Protein AF-A0A969GDW2-F1 (afdb_monomer_lite)

Foldseek 3Di:
DLVVQVVPVQAEDADAPCLQPPNLALVSLLVVVVVQVCCVVPVVCPVVVVQQVVQCVPQCPDPVDRHGRPDGDALQSNCVVVCAGDCVCVVDVCVVPHFPLVQVVNGDDPVSLVVSLVSSVVSVVRVCVNSVHFKYKHKHQSCPNVVVVCCVSQVPKDWDFDDDPRGMIIIIGGPDD

Radius of gyration: 17.13 Å; chains: 1; bounding box: 44×40×42 Å

Secondary structure (DSSP, 8-state):
-HHHHTT-TTTEE--BHHHHHT--SHHHHHHHHHHHHHHHHHSTTHHHHHHHHHHHHTGGG-SSS---TTSB--GGGGGGGGT-SGGGGGT-S-GGGS--GGGHHHHS-HHHHHHHHHHHHHHHHHHHHHHT-SEEEEEEGGGGGGHHHHHHH-TT-EEEEE-SSS-EEEEEEE---

Sequence (177 aa):
MHRLLSRDSETFTSLTTWDIYLTPSVTQKKITQLVSRLDKKYLNNTLHRWLYAFDRATLGKIKIHPISFFQPEEDENIHLHIWDGYFVMFLFPFMDEFANYQHFDEALAPEHKKRIMTFYKSMLQRHMYANGKKYFVAKNPAFSPKIETLAEFFPDAKNYLFGSQSAGYVALYDFMD

Structure (mmCIF, N/CA/C/O backbone):
data_AF-A0A969GDW2-F1
#
_entry.id   AF-A0A969GDW2-F1
#
loop_
_atom_site.group_PDB
_atom_site.id
_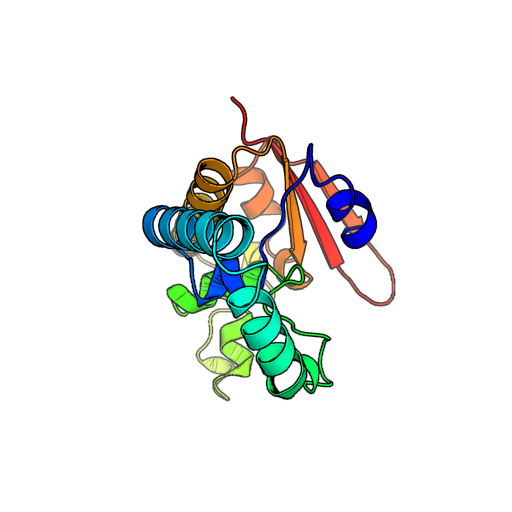atom_site.type_symbol
_atom_site.label_atom_id
_atom_site.label_alt_id
_atom_site.label_comp_id
_atom_site.label_asym_id
_atom_site.label_entity_id
_atom_site.label_seq_id
_atom_site.pdbx_PDB_ins_code
_atom_site.Cartn_x
_atom_site.Cartn_y
_atom_site.Cartn_z
_atom_site.occupancy
_atom_site.B_iso_or_equiv
_atom_site.auth_seq_id
_atom_site.auth_comp_id
_atom_site.auth_asym_id
_atom_site.auth_atom_id
_atom_site.pdbx_PDB_model_num
ATOM 1 N N . MET A 1 1 ? 11.452 -4.524 11.891 1.00 51.25 1 MET A N 1
ATOM 2 C CA . MET A 1 1 ? 11.347 -3.052 11.795 1.00 51.25 1 MET A CA 1
ATOM 3 C C . MET A 1 1 ? 9.951 -2.585 11.392 1.00 51.25 1 MET A C 1
ATOM 5 O O . MET A 1 1 ? 9.387 -1.814 12.148 1.00 51.25 1 MET A O 1
ATOM 9 N N . HIS A 1 2 ? 9.347 -3.100 10.309 1.00 50.47 2 HIS A N 1
ATOM 10 C CA . HIS A 1 2 ? 7.980 -2.734 9.887 1.00 50.47 2 HIS A CA 1
ATOM 11 C C . HIS A 1 2 ? 6.955 -2.745 11.040 1.00 50.47 2 HIS A C 1
ATOM 13 O O . HIS A 1 2 ? 6.402 -1.715 11.387 1.00 50.47 2 HIS A O 1
ATOM 19 N N . ARG A 1 3 ? 6.815 -3.867 11.764 1.00 54.53 3 ARG A N 1
ATOM 20 C CA . ARG A 1 3 ? 5.925 -3.959 12.943 1.00 54.53 3 ARG A CA 1
ATOM 21 C C . ARG A 1 3 ? 6.288 -3.028 14.116 1.00 54.53 3 ARG A C 1
ATOM 23 O O . ARG A 1 3 ? 5.446 -2.831 14.979 1.00 54.53 3 ARG A O 1
ATOM 30 N N . LEU A 1 4 ? 7.520 -2.514 14.196 1.00 57.66 4 LEU A N 1
ATOM 31 C CA . LEU A 1 4 ? 7.948 -1.566 15.238 1.00 57.66 4 LEU A CA 1
ATOM 32 C C . LEU A 1 4 ? 7.635 -0.120 14.838 1.00 57.66 4 LEU A C 1
ATOM 34 O O . LEU A 1 4 ? 7.147 0.624 15.675 1.00 57.66 4 LEU A O 1
ATOM 38 N N . LEU A 1 5 ? 7.844 0.251 13.570 1.00 59.69 5 LEU A N 1
ATOM 39 C CA . LEU A 1 5 ? 7.459 1.570 13.054 1.00 59.69 5 LEU A CA 1
ATOM 40 C C . LEU A 1 5 ? 5.936 1.711 12.963 1.00 59.69 5 LEU A C 1
ATOM 42 O O . LEU A 1 5 ? 5.392 2.719 13.392 1.00 59.69 5 LEU A O 1
ATOM 46 N N . SER A 1 6 ? 5.227 0.661 12.532 1.00 57.66 6 SER A N 1
ATOM 47 C CA . SER A 1 6 ? 3.757 0.646 12.510 1.00 57.66 6 SER A CA 1
ATOM 48 C C . SER A 1 6 ? 3.111 0.703 13.906 1.00 57.66 6 SER A C 1
ATOM 50 O O . SER A 1 6 ? 1.897 0.862 13.991 1.00 57.66 6 SER A O 1
ATOM 52 N N . ARG A 1 7 ? 3.873 0.540 15.004 1.00 62.88 7 ARG A N 1
ATOM 53 C CA . ARG A 1 7 ? 3.344 0.706 16.373 1.00 62.88 7 ARG A CA 1
ATOM 54 C C . ARG A 1 7 ? 3.165 2.170 16.752 1.00 62.88 7 ARG A C 1
ATOM 56 O O . ARG A 1 7 ? 2.268 2.463 17.537 1.00 62.88 7 ARG A O 1
ATOM 63 N N . ASP A 1 8 ? 3.962 3.070 16.184 1.00 74.12 8 ASP A N 1
ATOM 64 C CA . ASP A 1 8 ? 3.701 4.502 16.281 1.00 74.12 8 ASP A CA 1
ATOM 65 C C . ASP A 1 8 ? 2.645 4.887 15.237 1.00 74.12 8 ASP A C 1
ATOM 67 O O . ASP A 1 8 ? 2.913 5.420 14.160 1.00 74.12 8 ASP A O 1
ATOM 71 N N . SER A 1 9 ? 1.402 4.550 15.580 1.00 69.44 9 SER A N 1
ATOM 72 C CA . SER A 1 9 ? 0.226 4.826 14.758 1.00 69.44 9 SER A CA 1
ATOM 73 C C . SER A 1 9 ? -0.137 6.311 14.691 1.00 69.44 9 SER A C 1
ATOM 75 O O . SER A 1 9 ? -1.032 6.683 13.929 1.00 69.44 9 SER A O 1
ATOM 77 N N . GLU A 1 10 ? 0.501 7.169 15.494 1.00 76.38 10 GLU A N 1
ATOM 78 C CA . GLU A 1 10 ? 0.287 8.614 15.441 1.00 76.38 10 GLU A CA 1
ATOM 79 C C . GLU A 1 10 ? 1.067 9.219 14.276 1.00 76.38 10 GLU A C 1
ATOM 81 O O . GLU A 1 10 ? 0.482 9.973 13.493 1.00 76.38 10 GLU A O 1
ATOM 86 N N . THR A 1 11 ? 2.319 8.791 14.096 1.00 82.31 11 THR A N 1
ATOM 87 C CA . THR A 1 11 ? 3.224 9.325 13.072 1.00 82.31 11 THR A CA 1
ATOM 88 C C . THR A 1 11 ? 3.177 8.542 11.753 1.00 82.31 11 THR A C 1
ATOM 90 O O . THR A 1 11 ? 3.208 9.148 10.675 1.00 82.31 11 THR A O 1
ATOM 93 N N . PHE A 1 12 ? 3.075 7.210 11.816 1.00 86.25 12 PHE A N 1
ATOM 94 C CA . PHE A 1 12 ? 3.230 6.324 10.658 1.00 86.25 12 PHE A CA 1
ATOM 95 C C . PHE A 1 12 ? 1.924 5.662 10.222 1.00 86.25 12 PHE A C 1
ATOM 97 O O . PHE A 1 12 ? 1.011 5.410 11.013 1.00 86.25 12 PHE A O 1
ATOM 104 N N . THR A 1 13 ? 1.860 5.313 8.940 1.00 90.69 13 THR A N 1
ATOM 105 C CA . THR A 1 13 ? 0.816 4.452 8.390 1.00 90.69 13 THR A CA 1
ATOM 106 C C . THR A 1 13 ? 1.377 3.482 7.360 1.00 90.69 13 THR A C 1
ATOM 108 O O . THR A 1 13 ? 2.432 3.715 6.781 1.00 90.69 13 THR A O 1
ATOM 111 N N . SER A 1 14 ? 0.677 2.375 7.161 1.00 91.50 14 SER A N 1
ATOM 112 C CA . SER A 1 14 ? 1.017 1.318 6.212 1.00 91.50 14 SER A CA 1
ATOM 113 C C . SER A 1 14 ? -0.281 0.771 5.638 1.00 91.50 14 SER A C 1
ATOM 115 O O . SER A 1 14 ? -1.320 0.820 6.302 1.00 91.50 14 SER A O 1
ATOM 117 N N . LEU A 1 15 ? -0.227 0.195 4.444 1.00 92.31 15 LEU A N 1
ATOM 118 C CA . LEU A 1 15 ? -1.402 -0.427 3.850 1.00 92.31 15 LEU A CA 1
ATOM 119 C C . LEU A 1 15 ? -1.751 -1.727 4.566 1.00 92.31 15 LEU A C 1
ATOM 121 O O . LEU A 1 15 ? -0.905 -2.600 4.733 1.00 92.31 15 LEU A O 1
ATOM 125 N N . THR A 1 16 ? -3.009 -1.861 4.967 1.00 92.31 16 THR A N 1
ATOM 126 C CA . THR A 1 16 ? -3.578 -3.148 5.376 1.00 92.31 16 THR A CA 1
ATOM 127 C C . THR A 1 16 ? -4.156 -3.905 4.181 1.00 92.31 16 THR A C 1
ATOM 129 O O . THR A 1 16 ? -4.460 -3.315 3.141 1.00 92.31 16 THR A O 1
ATOM 132 N N . THR A 1 17 ? -4.407 -5.205 4.342 1.00 91.44 17 THR A N 1
ATOM 133 C CA . THR A 1 17 ? -5.168 -5.998 3.356 1.00 91.44 17 THR A CA 1
ATOM 134 C C . THR A 1 17 ? -6.512 -5.333 3.023 1.00 91.44 17 THR A C 1
ATOM 136 O O . THR A 1 17 ? -6.912 -5.261 1.861 1.00 91.44 17 THR A O 1
ATOM 139 N N . TRP A 1 18 ? -7.202 -4.773 4.025 1.00 93.56 18 TRP A N 1
ATOM 140 C CA . TRP A 1 18 ? -8.445 -4.025 3.814 1.00 93.56 18 TRP A CA 1
ATOM 141 C C . TRP A 1 18 ? -8.234 -2.756 2.976 1.00 93.56 18 TRP A C 1
ATOM 143 O O . TRP A 1 18 ? -9.054 -2.419 2.115 1.00 93.56 18 TRP A O 1
ATOM 153 N N . ASP A 1 19 ? -7.130 -2.044 3.207 1.00 94.19 19 ASP A N 1
ATOM 154 C CA . ASP A 1 19 ? -6.788 -0.849 2.442 1.00 94.19 19 ASP A CA 1
ATOM 155 C C . ASP A 1 19 ? -6.546 -1.141 0.968 1.00 94.19 19 ASP A C 1
ATOM 157 O O . ASP A 1 19 ? -6.979 -0.350 0.128 1.00 94.19 19 ASP A O 1
ATOM 161 N N . ILE A 1 20 ? -5.855 -2.243 0.679 1.00 93.81 20 ILE A N 1
ATOM 162 C CA . ILE A 1 20 ? -5.479 -2.635 -0.678 1.00 93.81 20 ILE A CA 1
ATOM 163 C C . ILE A 1 20 ? -6.703 -3.135 -1.433 1.00 93.81 20 ILE A C 1
ATOM 165 O O . ILE A 1 20 ? -7.011 -2.604 -2.496 1.00 93.81 20 ILE A O 1
ATOM 169 N N . TYR A 1 21 ? -7.423 -4.119 -0.893 1.00 92.62 21 TYR A N 1
ATOM 170 C CA . TYR A 1 21 ? -8.433 -4.843 -1.668 1.00 92.62 21 TYR A CA 1
ATOM 171 C C . TYR A 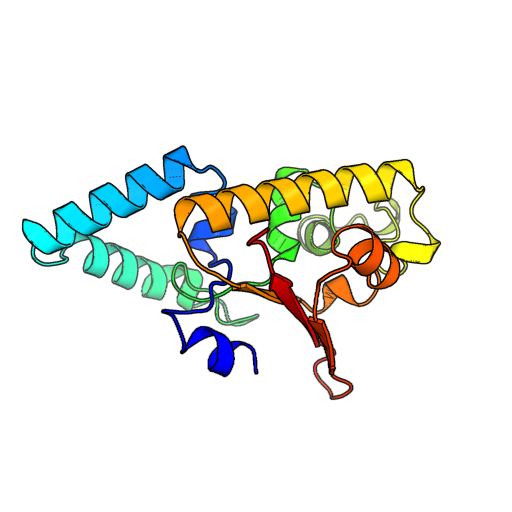1 21 ? -9.839 -4.249 -1.574 1.00 92.62 21 TYR A C 1
ATOM 173 O O . TYR A 1 21 ? -10.586 -4.300 -2.546 1.00 92.62 21 TYR A O 1
ATOM 181 N N . LEU A 1 22 ? -10.215 -3.677 -0.425 1.00 93.00 22 LEU A N 1
ATOM 182 C CA . LEU A 1 22 ? -11.601 -3.257 -0.175 1.00 93.00 22 LEU A CA 1
ATOM 183 C C . LEU A 1 22 ? -11.797 -1.744 -0.221 1.00 93.00 22 LEU A C 1
ATOM 185 O O . LEU A 1 22 ? -12.890 -1.268 -0.527 1.00 93.00 22 LEU A O 1
ATOM 189 N N . THR A 1 23 ? -10.752 -0.968 0.072 1.00 95.44 23 THR A N 1
ATOM 190 C CA . THR A 1 23 ? -10.847 0.498 0.103 1.00 95.44 23 THR A CA 1
ATOM 191 C C . THR A 1 23 ? -9.741 1.199 -0.693 1.00 95.44 23 THR A C 1
ATOM 193 O O . THR A 1 23 ? -9.068 2.082 -0.156 1.00 95.44 23 THR A O 1
ATOM 196 N N . PRO A 1 24 ? -9.550 0.878 -1.987 1.00 94.25 24 PRO A N 1
ATOM 197 C CA . PRO A 1 24 ? -8.516 1.516 -2.803 1.00 94.25 24 PRO A CA 1
ATOM 198 C C . PRO A 1 24 ? -8.764 3.019 -3.047 1.00 94.25 24 PRO A C 1
ATOM 200 O O . PRO A 1 24 ? -7.834 3.758 -3.372 1.00 94.25 24 PRO A O 1
ATOM 203 N N . SER A 1 25 ? -9.997 3.519 -2.900 1.00 95.19 25 SER A N 1
ATOM 204 C CA . SER A 1 25 ? -10.325 4.945 -3.082 1.00 95.19 25 SER A CA 1
ATOM 205 C C . SER A 1 25 ? -10.481 5.719 -1.767 1.00 95.19 25 SER A C 1
ATOM 207 O O . SER A 1 25 ? -10.840 5.163 -0.727 1.00 95.19 25 SER A O 1
ATOM 209 N N . VAL A 1 26 ? -10.294 7.044 -1.830 1.00 96.19 26 VAL A N 1
ATOM 210 C CA . VAL A 1 26 ? -10.528 7.958 -0.694 1.00 96.19 26 VAL A CA 1
ATOM 211 C C . VAL A 1 26 ? -11.960 7.836 -0.182 1.00 96.19 26 VAL A C 1
ATOM 213 O O . VAL A 1 26 ? -12.169 7.717 1.023 1.00 96.19 26 VAL A O 1
ATOM 216 N N . THR A 1 27 ? -12.944 7.819 -1.082 1.00 96.62 27 THR A N 1
ATOM 217 C CA . THR A 1 27 ? -14.363 7.734 -0.721 1.00 96.62 27 THR A CA 1
ATOM 218 C C . THR A 1 27 ? -14.664 6.455 0.054 1.00 96.62 27 THR A C 1
ATOM 220 O O . THR A 1 27 ? -15.241 6.524 1.137 1.00 96.62 27 THR A O 1
ATOM 223 N N . GLN A 1 28 ? -14.204 5.295 -0.430 1.00 96.44 28 GLN A N 1
ATOM 224 C CA . GLN A 1 28 ? -14.387 4.017 0.272 1.00 96.44 28 GLN A CA 1
ATOM 225 C C . GLN A 1 28 ? -13.726 4.024 1.658 1.00 96.44 28 GLN A C 1
ATOM 227 O O . GLN A 1 28 ? -14.331 3.560 2.631 1.00 96.44 28 GLN A O 1
ATOM 232 N N . LYS A 1 29 ? -12.519 4.599 1.779 1.00 95.19 29 LYS A N 1
ATOM 233 C CA . LYS A 1 29 ? -11.840 4.751 3.075 1.00 95.19 29 LYS A CA 1
ATOM 234 C C . LYS A 1 29 ? -12.638 5.634 4.029 1.00 95.19 29 LYS A C 1
ATOM 236 O O . LYS A 1 29 ? -12.907 5.219 5.153 1.00 95.19 29 LYS A O 1
ATOM 241 N N . LYS A 1 30 ? -13.070 6.822 3.590 1.00 95.25 30 LYS A N 1
ATOM 242 C CA . LYS A 1 30 ? -13.840 7.759 4.427 1.00 95.25 30 LYS A CA 1
ATOM 243 C C . LYS A 1 30 ? -15.193 7.174 4.848 1.00 95.25 30 LYS A C 1
ATOM 245 O O . LYS A 1 30 ? -15.565 7.324 6.009 1.00 95.25 30 LYS A O 1
ATOM 250 N N . ILE A 1 31 ? -15.887 6.454 3.960 1.00 96.81 31 ILE A N 1
ATOM 251 C CA . ILE A 1 31 ? -17.126 5.731 4.297 1.00 96.81 31 ILE A CA 1
ATOM 252 C C . ILE A 1 31 ? -16.848 4.673 5.369 1.00 96.81 31 ILE A C 1
ATOM 254 O O . ILE A 1 31 ? -17.533 4.643 6.387 1.00 96.81 31 ILE A O 1
ATOM 258 N N . THR A 1 32 ? -15.811 3.851 5.194 1.00 94.31 32 THR A N 1
ATOM 259 C CA . THR A 1 32 ? -15.454 2.814 6.178 1.00 94.31 32 THR A CA 1
ATOM 260 C C . THR A 1 32 ? -15.093 3.425 7.535 1.00 94.31 32 THR A C 1
ATOM 262 O O . THR A 1 32 ? -15.542 2.947 8.576 1.00 94.31 32 THR A O 1
ATOM 265 N N . GLN A 1 33 ? -14.327 4.520 7.544 1.00 93.62 33 GLN A N 1
ATOM 266 C CA . GLN A 1 33 ? -13.991 5.260 8.763 1.00 93.62 33 GLN A CA 1
ATOM 267 C C . GLN A 1 33 ? -15.243 5.832 9.445 1.00 93.62 33 GLN A C 1
ATOM 269 O O . GLN A 1 33 ? -15.346 5.783 10.670 1.00 93.62 33 GLN A O 1
ATOM 274 N N . LEU A 1 34 ? -16.205 6.350 8.675 1.00 95.69 34 LEU A N 1
ATOM 275 C CA . LEU A 1 34 ? -17.484 6.822 9.204 1.00 95.69 34 LEU A CA 1
ATOM 276 C C . LEU A 1 34 ? -18.277 5.672 9.835 1.00 95.69 34 LEU A C 1
ATOM 278 O O . LEU A 1 34 ? -18.692 5.794 10.985 1.00 95.69 34 LEU A O 1
ATOM 282 N N . VAL A 1 35 ? -18.425 4.546 9.132 1.00 95.31 35 VAL A N 1
ATOM 283 C CA . VAL A 1 35 ? -19.106 3.346 9.650 1.00 95.31 35 VAL A CA 1
ATOM 284 C C . VAL A 1 35 ? -18.442 2.855 10.937 1.00 95.31 35 VAL A C 1
ATOM 286 O O . VAL A 1 35 ? -19.135 2.608 11.917 1.00 95.31 35 VAL A O 1
ATOM 289 N N . SER A 1 36 ? -17.109 2.802 10.980 1.00 93.12 36 SER A N 1
ATOM 290 C CA . SER A 1 36 ? -16.351 2.424 12.180 1.00 93.12 36 SER A CA 1
ATOM 291 C C . SER A 1 36 ? -16.617 3.366 13.366 1.00 93.12 36 SER A C 1
ATOM 293 O O . SER A 1 36 ? -16.859 2.916 14.488 1.00 93.12 36 SER A O 1
ATOM 295 N N . ARG A 1 37 ? -16.672 4.687 13.129 1.00 94.62 37 ARG A N 1
ATOM 296 C CA . ARG A 1 37 ? -17.028 5.672 14.170 1.00 94.62 37 ARG A CA 1
ATOM 297 C C . ARG A 1 37 ? -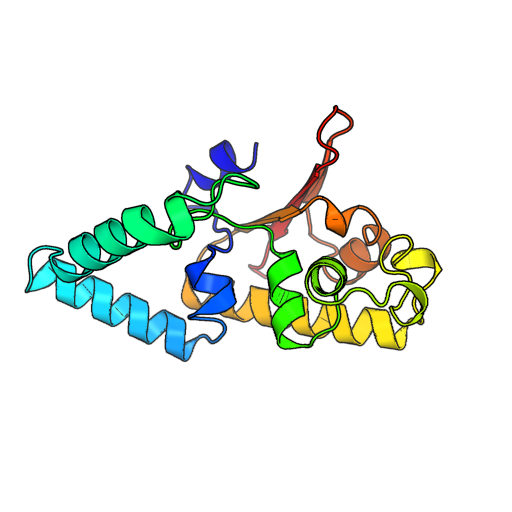18.457 5.478 14.682 1.00 94.62 37 ARG A C 1
ATOM 299 O O . ARG A 1 37 ? -18.685 5.602 15.885 1.00 94.62 37 ARG A O 1
ATOM 306 N N . LEU A 1 38 ? -19.405 5.178 13.793 1.00 96.38 38 LEU A N 1
ATOM 307 C CA . LEU A 1 38 ? -20.800 4.919 14.158 1.00 96.38 38 LEU A CA 1
ATOM 308 C C . LEU A 1 38 ? -20.948 3.601 14.934 1.00 96.38 38 LEU A C 1
ATOM 310 O O . LEU A 1 38 ? -21.615 3.590 15.964 1.00 96.38 38 LEU A O 1
ATOM 314 N N . ASP A 1 39 ? -20.281 2.526 14.508 1.00 95.88 39 ASP A N 1
ATOM 315 C CA . ASP A 1 39 ? -20.270 1.235 15.213 1.00 95.88 39 ASP A CA 1
ATOM 316 C C . ASP A 1 39 ? -19.718 1.381 16.637 1.00 95.88 39 ASP A C 1
ATOM 318 O O . ASP A 1 39 ? -20.320 0.907 17.604 1.00 95.88 39 ASP A O 1
ATOM 322 N N . LYS A 1 40 ? -18.619 2.129 16.798 1.00 93.75 40 LYS A N 1
ATOM 323 C CA . LYS A 1 40 ? -18.048 2.424 18.118 1.00 93.75 40 LYS A CA 1
ATOM 324 C C . LYS A 1 40 ? -19.006 3.227 19.000 1.00 93.75 40 LYS A C 1
ATOM 326 O O . LYS A 1 40 ? -19.109 2.946 20.190 1.00 93.75 40 LYS A O 1
ATOM 331 N N . LYS A 1 41 ? -19.691 4.225 18.432 1.00 95.81 41 LYS A N 1
ATOM 332 C CA . LYS A 1 41 ? -20.558 5.144 19.185 1.00 95.81 41 LYS A CA 1
ATOM 333 C C . LYS A 1 41 ? -21.914 4.536 19.552 1.00 95.81 41 LYS A C 1
ATOM 335 O O . LYS A 1 41 ? -22.394 4.783 20.652 1.00 95.81 41 LYS A O 1
ATOM 340 N N . TYR A 1 42 ? -22.533 3.784 18.643 1.00 96.69 42 TYR A N 1
ATOM 341 C CA . TYR A 1 42 ? -23.931 3.352 18.770 1.00 96.69 42 TYR A CA 1
ATOM 342 C C . TYR A 1 42 ? -24.099 1.847 18.976 1.00 96.69 42 TYR A C 1
ATOM 344 O O . TYR A 1 42 ? -25.082 1.426 19.576 1.00 96.69 42 TYR A O 1
ATOM 352 N N . LEU A 1 43 ? -23.159 1.033 18.495 1.00 93.31 43 LEU A N 1
ATOM 353 C CA . LEU A 1 43 ? -23.286 -0.428 18.477 1.00 93.31 43 LEU A CA 1
ATOM 354 C C . LEU A 1 43 ? -22.247 -1.122 19.366 1.00 93.31 43 LEU A C 1
ATOM 356 O O . LEU A 1 43 ? -22.126 -2.347 19.325 1.00 93.31 43 LEU A O 1
ATOM 360 N N . ASN A 1 44 ? -21.491 -0.361 20.164 1.00 93.25 44 ASN A N 1
ATOM 361 C CA . ASN A 1 44 ? -20.448 -0.868 21.056 1.00 93.25 44 ASN A CA 1
ATOM 362 C C . ASN A 1 44 ? -19.465 -1.830 20.346 1.00 93.25 44 ASN A C 1
ATOM 364 O O . ASN A 1 44 ? -19.171 -2.925 20.833 1.00 93.25 44 ASN A O 1
ATOM 368 N N . ASN A 1 45 ? -18.984 -1.432 19.161 1.00 92.31 45 ASN A N 1
ATOM 369 C CA . ASN A 1 45 ? -18.046 -2.200 18.325 1.00 92.31 45 ASN A CA 1
ATOM 370 C C . ASN A 1 45 ? -18.565 -3.588 17.905 1.00 92.31 45 ASN A C 1
ATOM 372 O O . ASN A 1 45 ? -17.803 -4.557 17.818 1.00 92.31 45 ASN A O 1
ATOM 376 N N . THR A 1 46 ? -19.874 -3.743 17.718 1.00 94.44 46 THR A N 1
ATOM 377 C CA . THR A 1 46 ? -20.441 -5.041 17.347 1.00 94.44 46 THR A CA 1
ATOM 378 C C . THR A 1 46 ? -20.024 -5.424 15.935 1.00 94.44 46 THR A C 1
ATOM 380 O O . THR A 1 46 ? -19.475 -6.512 15.768 1.00 94.44 46 THR A O 1
ATOM 383 N N . LEU A 1 47 ? -20.172 -4.539 14.943 1.00 91.81 47 LEU A N 1
ATOM 384 C CA . LEU A 1 47 ? -19.780 -4.840 13.560 1.00 91.81 47 LEU A CA 1
ATOM 385 C C . LEU A 1 47 ? -18.289 -5.169 13.459 1.00 91.81 47 LEU A C 1
ATOM 387 O O . LEU A 1 47 ? -17.917 -6.146 12.810 1.00 91.81 47 LEU A O 1
ATOM 391 N N . HIS A 1 48 ? -17.441 -4.416 14.165 1.00 90.44 48 HIS A N 1
ATOM 392 C CA . HIS A 1 48 ? -16.011 -4.701 14.226 1.00 90.44 48 HIS A CA 1
ATOM 393 C C . HIS A 1 48 ? -15.716 -6.113 14.764 1.00 90.44 48 HIS A C 1
ATOM 395 O O . HIS A 1 48 ? -14.911 -6.837 14.180 1.00 90.44 48 HIS A O 1
ATOM 401 N N . ARG A 1 49 ? -16.403 -6.550 15.832 1.00 90.94 49 ARG A N 1
ATOM 402 C CA . ARG A 1 49 ? -16.242 -7.909 16.384 1.00 90.94 49 ARG A CA 1
ATOM 403 C C . ARG A 1 49 ? -16.672 -8.998 15.401 1.00 90.94 49 ARG A C 1
ATOM 405 O O . ARG A 1 49 ? -15.987 -10.016 15.308 1.00 90.94 49 ARG A O 1
ATOM 412 N N . TRP A 1 50 ? -17.763 -8.786 14.664 1.00 92.88 50 TRP A N 1
ATOM 413 C CA . TRP A 1 50 ? -18.216 -9.715 13.622 1.00 92.88 50 TRP A CA 1
ATOM 414 C C . TRP A 1 50 ? -17.200 -9.828 12.484 1.00 92.88 50 TRP A C 1
ATOM 416 O O . TRP A 1 50 ? -16.809 -10.939 12.128 1.00 92.88 50 TRP A O 1
ATOM 426 N N . LEU A 1 51 ? -16.711 -8.695 11.971 1.00 91.75 51 LEU A N 1
ATOM 427 C CA . LEU A 1 51 ? -15.678 -8.671 10.931 1.00 91.75 51 LEU A CA 1
ATOM 428 C C . LEU A 1 51 ? -14.390 -9.354 11.398 1.00 91.75 51 LEU A C 1
ATOM 430 O O . LEU A 1 51 ? -13.804 -10.137 10.657 1.00 91.75 51 LEU A O 1
ATOM 434 N N . TYR A 1 52 ? -13.976 -9.122 12.644 1.00 89.88 52 TYR A N 1
ATOM 435 C CA . TYR A 1 52 ? -12.797 -9.769 13.214 1.00 89.88 52 TYR A CA 1
ATOM 436 C C . TYR A 1 52 ? -12.981 -11.284 13.408 1.00 89.88 52 TYR A C 1
ATOM 438 O O . TYR A 1 52 ? -12.058 -12.069 13.189 1.00 89.88 52 TYR A O 1
ATOM 446 N N . ALA A 1 53 ? -14.177 -11.734 13.798 1.00 90.19 53 ALA A N 1
ATOM 447 C CA . ALA A 1 53 ? -14.489 -13.160 13.866 1.00 90.19 53 ALA A CA 1
ATOM 448 C C . ALA A 1 53 ? -14.458 -13.814 12.475 1.00 90.19 53 ALA A C 1
ATOM 450 O O . ALA A 1 53 ? -13.891 -14.897 12.327 1.00 90.19 53 ALA A O 1
ATOM 451 N N . PHE A 1 54 ? -15.003 -13.135 11.462 1.00 90.44 54 PHE A N 1
ATOM 452 C CA . PHE A 1 54 ? -14.961 -13.579 10.071 1.00 90.44 54 PHE A CA 1
ATOM 453 C C . PHE A 1 54 ? -13.525 -13.658 9.528 1.00 90.44 54 PHE A C 1
ATOM 455 O O . PHE A 1 54 ? -13.149 -14.679 8.951 1.00 90.44 54 PHE A O 1
ATOM 462 N N . ASP A 1 55 ? -12.703 -12.635 9.775 1.00 88.25 55 ASP A N 1
ATOM 463 C CA . ASP A 1 55 ? -11.280 -12.594 9.405 1.00 88.25 55 ASP A CA 1
ATOM 464 C C . ASP A 1 55 ? -10.516 -13.798 9.977 1.00 88.25 55 ASP A C 1
ATOM 466 O O . ASP A 1 55 ? -9.876 -14.551 9.241 1.00 88.25 55 ASP A O 1
ATOM 470 N N . ARG A 1 56 ? -10.680 -14.069 11.281 1.00 85.50 56 ARG A N 1
ATOM 471 C CA . ARG A 1 56 ? -10.064 -15.236 11.940 1.00 85.50 56 ARG A CA 1
ATOM 472 C C . ARG A 1 56 ? -10.565 -16.573 11.395 1.00 85.50 56 ARG A C 1
ATOM 474 O O . ARG A 1 56 ? -9.823 -17.553 11.395 1.00 85.50 56 ARG A O 1
ATOM 481 N N . ALA A 1 57 ? -11.819 -16.640 10.955 1.00 86.31 57 ALA A N 1
ATOM 482 C CA . ALA A 1 57 ? -12.396 -17.855 10.391 1.00 86.31 57 ALA A CA 1
ATOM 483 C C . ALA A 1 57 ? -11.955 -18.122 8.939 1.00 86.31 57 ALA A C 1
ATOM 485 O O . ALA A 1 57 ? -12.063 -19.273 8.499 1.00 86.31 57 ALA A O 1
ATOM 486 N N . THR A 1 58 ? -11.463 -17.096 8.232 1.00 85.12 58 THR A N 1
ATOM 487 C CA . THR A 1 58 ? -11.125 -17.114 6.800 1.00 85.12 58 THR A CA 1
ATOM 488 C C . THR A 1 58 ? -9.638 -16.821 6.564 1.00 85.12 58 THR A C 1
ATOM 490 O O . THR A 1 58 ? -8.830 -17.746 6.652 1.00 85.12 58 THR A O 1
ATOM 493 N N . LEU A 1 59 ? -9.264 -15.562 6.298 1.00 77.88 59 LEU A N 1
ATOM 494 C CA . LEU A 1 59 ? -7.903 -15.131 5.955 1.00 77.88 59 LEU A CA 1
ATOM 495 C C . LEU A 1 59 ? -6.873 -15.537 7.014 1.00 77.88 59 LEU A C 1
ATOM 497 O O . LEU A 1 59 ? -5.792 -16.009 6.667 1.00 77.88 59 LEU A O 1
ATOM 501 N N . GLY A 1 60 ? -7.251 -15.487 8.295 1.00 73.06 60 GLY A N 1
ATOM 502 C CA . GLY A 1 60 ? -6.384 -15.885 9.405 1.00 73.06 60 GLY A CA 1
ATOM 503 C C . GLY A 1 60 ? -5.962 -17.363 9.407 1.00 73.06 60 GLY A C 1
ATOM 504 O O . GLY A 1 60 ? -5.096 -17.740 10.195 1.00 73.06 60 GLY A O 1
ATOM 505 N N . LYS A 1 61 ? -6.546 -18.215 8.549 1.00 76.31 61 LYS A N 1
ATOM 506 C CA . LYS A 1 61 ? -6.156 -19.629 8.390 1.00 76.31 61 LYS A CA 1
ATOM 507 C C . LYS A 1 61 ? -5.121 -19.865 7.287 1.00 76.31 61 LYS A C 1
ATOM 509 O O . LYS A 1 61 ? -4.620 -20.987 7.175 1.00 76.31 61 LYS A O 1
ATOM 514 N N . ILE A 1 62 ? -4.807 -18.860 6.467 1.00 73.69 62 ILE A N 1
ATOM 515 C CA . ILE A 1 62 ? -3.834 -18.995 5.378 1.00 73.69 62 ILE A CA 1
ATOM 516 C C . ILE A 1 62 ? -2.431 -19.127 5.987 1.00 73.69 62 ILE A C 1
ATOM 518 O O . ILE A 1 62 ? -1.967 -18.257 6.717 1.00 73.69 62 ILE A O 1
ATOM 522 N N . LYS A 1 63 ? -1.755 -20.250 5.709 1.00 65.00 63 LYS A N 1
ATOM 523 C CA . LYS A 1 63 ? -0.459 -20.601 6.328 1.00 65.00 63 LYS A CA 1
ATOM 524 C C . LYS A 1 63 ? 0.768 -20.077 5.579 1.00 65.00 63 LYS A C 1
ATOM 526 O O . LYS A 1 63 ? 1.871 -20.175 6.104 1.00 65.00 63 LYS A O 1
ATOM 531 N N . ILE A 1 64 ? 0.586 -19.558 4.366 1.00 61.97 64 ILE A N 1
ATOM 532 C CA . ILE A 1 64 ? 1.683 -19.140 3.479 1.00 61.97 64 ILE A CA 1
ATOM 533 C C . ILE A 1 64 ? 2.272 -17.788 3.942 1.00 61.97 64 ILE A C 1
ATOM 535 O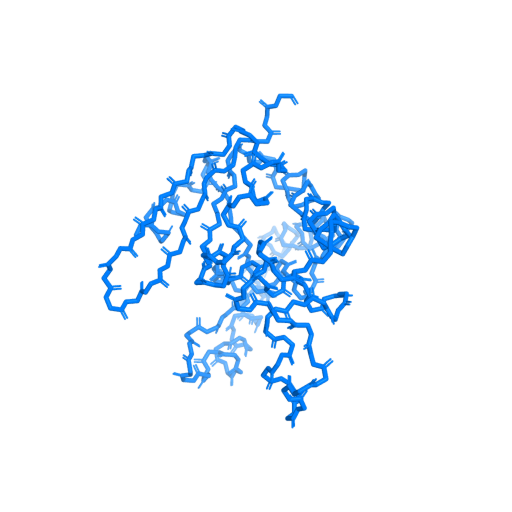 O . ILE A 1 64 ? 3.473 -17.572 3.835 1.00 61.97 64 ILE A O 1
ATOM 539 N N . HIS A 1 65 ? 1.448 -16.930 4.556 1.00 65.31 65 HIS A N 1
ATOM 540 C CA . HIS A 1 65 ? 1.807 -15.709 5.289 1.00 65.31 65 HIS A CA 1
ATOM 541 C C . HIS A 1 65 ? 0.602 -15.337 6.183 1.00 65.31 65 HIS A C 1
ATOM 543 O O . HIS A 1 65 ? -0.529 -15.569 5.755 1.00 65.31 65 HIS A O 1
ATOM 549 N N . PRO A 1 66 ? 0.769 -14.811 7.414 1.00 65.69 66 PRO A N 1
ATOM 550 C CA . PRO A 1 66 ? -0.366 -14.390 8.235 1.00 65.69 66 PRO A CA 1
ATOM 551 C C . PRO A 1 66 ? -1.060 -13.173 7.607 1.00 65.69 66 PRO A C 1
ATOM 553 O O . PRO A 1 66 ? -0.641 -12.036 7.820 1.00 65.69 66 PRO A O 1
ATOM 556 N N . ILE A 1 67 ? -2.123 -13.434 6.846 1.00 76.81 67 ILE A N 1
ATOM 557 C CA . ILE A 1 67 ? -2.969 -12.425 6.205 1.00 76.81 67 ILE A CA 1
ATOM 558 C C . ILE A 1 67 ? -4.141 -12.109 7.136 1.00 76.81 67 ILE A C 1
ATOM 560 O O . ILE A 1 67 ? -4.771 -12.998 7.712 1.00 76.81 67 ILE A O 1
ATOM 564 N N . SER A 1 68 ? -4.436 -10.824 7.286 1.00 84.94 68 SER A N 1
ATOM 565 C CA . SER A 1 68 ? -5.611 -10.333 8.002 1.00 84.94 68 SER A CA 1
ATOM 566 C C . SER A 1 68 ? -6.042 -9.016 7.388 1.00 84.94 68 SER A C 1
ATOM 568 O O . SER A 1 68 ? -5.198 -8.202 6.999 1.00 84.94 68 SER A O 1
ATOM 570 N N . PHE A 1 69 ? -7.350 -8.765 7.369 1.00 86.44 69 PHE A N 1
ATOM 571 C CA . PHE A 1 69 ? -7.897 -7.467 6.978 1.00 86.44 69 PHE A CA 1
ATOM 572 C C . PHE A 1 69 ? -7.276 -6.296 7.743 1.00 86.44 69 PHE A C 1
ATOM 574 O O . PHE A 1 69 ? -7.160 -5.204 7.196 1.00 86.44 69 PHE A O 1
ATOM 581 N N . PHE A 1 70 ? -6.857 -6.525 8.987 1.00 86.44 70 PHE A N 1
ATOM 582 C CA . PHE A 1 70 ? -6.421 -5.476 9.906 1.00 86.44 70 PHE A CA 1
ATOM 583 C C . PHE A 1 70 ? -4.905 -5.415 10.098 1.00 86.44 70 PHE A C 1
ATOM 585 O O . PHE A 1 70 ? -4.425 -4.578 10.862 1.00 86.44 70 PHE A O 1
ATOM 592 N N . GLN A 1 71 ? -4.149 -6.310 9.461 1.00 85.75 71 GLN A N 1
ATOM 593 C CA . GLN A 1 71 ? -2.692 -6.305 9.542 1.00 85.75 71 GLN A CA 1
ATOM 594 C C . GLN A 1 71 ? -2.089 -5.621 8.319 1.00 85.75 71 GLN A C 1
ATOM 596 O O . GLN A 1 71 ? -2.683 -5.679 7.238 1.00 85.75 71 GLN A O 1
ATOM 601 N N . PRO A 1 72 ? -0.919 -4.978 8.478 1.00 87.38 72 PRO A N 1
ATOM 602 C CA . PRO A 1 72 ? -0.192 -4.466 7.336 1.00 87.38 72 PRO A CA 1
ATOM 603 C C . PRO A 1 72 ? 0.189 -5.572 6.357 1.00 87.38 72 PRO A C 1
ATOM 605 O O . PRO A 1 72 ? 0.584 -6.662 6.778 1.00 87.38 72 PRO A O 1
ATOM 608 N N . GLU A 1 73 ? 0.108 -5.250 5.076 1.00 87.81 73 GLU A N 1
ATOM 609 C CA . GLU A 1 73 ? 0.305 -6.165 3.959 1.00 87.81 73 GLU A CA 1
ATOM 610 C C . GLU A 1 73 ? 1.318 -5.581 2.964 1.00 87.81 73 GLU A C 1
ATOM 612 O O . GLU A 1 73 ? 1.579 -4.376 2.959 1.00 87.81 73 GLU A O 1
ATOM 617 N N . GLU A 1 74 ? 1.916 -6.444 2.144 1.00 88.75 74 GLU A N 1
ATOM 618 C CA . GLU A 1 74 ? 2.894 -6.045 1.132 1.00 88.75 74 GLU A CA 1
ATOM 619 C C . GLU A 1 74 ? 2.222 -5.192 0.046 1.00 88.75 74 GLU A C 1
ATOM 621 O O . GLU A 1 74 ? 1.230 -5.581 -0.573 1.00 88.75 74 GLU A O 1
ATOM 626 N N . ASP A 1 75 ? 2.762 -4.000 -0.185 1.00 89.44 75 ASP A N 1
ATOM 627 C CA . ASP A 1 75 ? 2.178 -2.956 -1.035 1.00 89.44 75 ASP A CA 1
ATOM 628 C C . ASP A 1 75 ? 2.238 -3.250 -2.547 1.00 89.44 75 ASP A C 1
ATOM 630 O O . ASP A 1 75 ? 1.505 -2.633 -3.316 1.00 89.44 75 ASP A O 1
ATOM 634 N N . GLU A 1 76 ? 2.992 -4.264 -2.979 1.00 91.69 76 GLU A N 1
ATOM 635 C CA . GLU A 1 76 ? 3.002 -4.778 -4.364 1.00 91.69 76 GLU A CA 1
ATOM 636 C C . GLU A 1 76 ? 1.620 -5.298 -4.748 1.00 91.69 76 GLU A C 1
ATOM 638 O O . GLU A 1 76 ? 1.238 -5.222 -5.913 1.00 91.69 76 GLU A O 1
ATOM 643 N N . ASN A 1 77 ? 0.824 -5.741 -3.769 1.00 92.31 77 ASN A N 1
ATOM 644 C CA . ASN A 1 77 ? -0.559 -6.148 -3.988 1.00 92.31 77 ASN A CA 1
ATOM 645 C C . ASN A 1 77 ? -1.438 -5.015 -4.552 1.00 92.31 77 ASN A C 1
ATOM 647 O O . ASN A 1 77 ? -2.482 -5.297 -5.135 1.00 92.31 77 ASN A O 1
ATOM 651 N N . ILE A 1 78 ? -1.027 -3.740 -4.454 1.00 94.69 78 ILE A N 1
ATOM 652 C CA . ILE A 1 78 ? -1.692 -2.640 -5.168 1.00 94.69 78 ILE A CA 1
ATOM 653 C C . ILE A 1 78 ? -1.718 -2.900 -6.679 1.00 94.69 78 ILE A C 1
ATOM 655 O O . ILE A 1 78 ? -2.715 -2.604 -7.338 1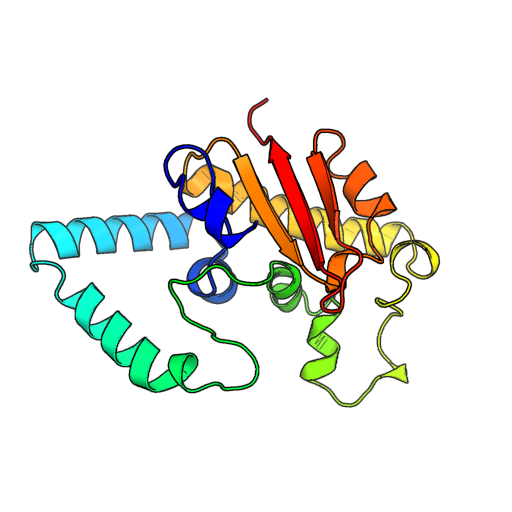.00 94.69 78 ILE A O 1
ATOM 659 N N . HIS A 1 79 ? -0.647 -3.456 -7.239 1.00 95.00 79 HIS A N 1
ATOM 660 C CA . HIS A 1 79 ? -0.514 -3.651 -8.680 1.00 95.00 79 HIS A CA 1
ATOM 661 C C . HIS A 1 79 ? -1.489 -4.694 -9.247 1.00 95.00 79 HIS A C 1
ATOM 663 O O . HIS A 1 79 ? -1.733 -4.704 -10.453 1.00 95.00 79 HIS A O 1
ATOM 669 N N . LEU A 1 80 ? -2.139 -5.494 -8.391 1.00 93.56 80 LEU A N 1
ATOM 670 C CA . LEU A 1 80 ? -3.233 -6.381 -8.799 1.00 93.56 80 LEU A CA 1
ATOM 671 C C . LEU A 1 80 ? -4.425 -5.608 -9.386 1.00 93.56 80 LEU A C 1
ATOM 673 O O . LEU A 1 80 ? -5.121 -6.134 -10.247 1.00 93.56 80 LEU A O 1
ATOM 677 N N . HIS A 1 81 ? -4.633 -4.343 -8.996 1.00 94.31 81 HIS A N 1
ATOM 678 C CA . HIS A 1 81 ? -5.706 -3.501 -9.552 1.00 94.31 81 HIS A CA 1
ATOM 679 C C . HIS A 1 81 ? -5.503 -3.128 -11.023 1.00 94.31 81 HIS A C 1
ATOM 681 O O . HIS A 1 81 ? -6.461 -2.746 -11.690 1.00 94.31 81 HIS A O 1
ATOM 687 N N . ILE A 1 82 ? -4.268 -3.213 -11.518 1.00 95.38 82 ILE A N 1
ATOM 688 C CA . ILE A 1 82 ? -3.917 -2.930 -12.916 1.00 95.38 82 ILE A CA 1
ATOM 689 C C . ILE A 1 82 ? -3.369 -4.162 -13.643 1.00 95.38 82 ILE A C 1
ATOM 691 O O . ILE A 1 82 ? -2.970 -4.041 -14.795 1.00 95.38 82 ILE A O 1
ATOM 695 N N . TRP A 1 83 ? -3.367 -5.329 -12.984 1.00 94.00 83 TRP A N 1
ATOM 696 C CA . TRP A 1 83 ? -2.822 -6.589 -13.502 1.00 94.00 83 TRP A CA 1
ATOM 697 C C . TRP A 1 83 ? -1.368 -6.486 -13.986 1.00 94.00 83 TRP A C 1
ATOM 699 O O . TRP A 1 83 ? -0.970 -7.184 -14.913 1.00 94.00 83 TRP A O 1
ATOM 709 N N . ASP A 1 84 ? -0.573 -5.617 -13.357 1.00 93.56 84 ASP A N 1
ATOM 710 C CA . ASP A 1 84 ? 0.756 -5.246 -13.853 1.00 93.56 84 ASP A CA 1
ATOM 711 C C . ASP A 1 84 ? 1.760 -5.119 -12.701 1.00 93.56 84 ASP A C 1
ATOM 713 O O . ASP A 1 84 ? 2.092 -4.024 -12.242 1.00 93.56 84 ASP A O 1
ATOM 717 N N . GLY A 1 85 ? 2.190 -6.272 -12.186 1.00 92.38 85 GLY A N 1
ATOM 718 C CA . GLY A 1 85 ? 3.124 -6.381 -11.071 1.00 92.38 85 GLY A CA 1
ATOM 719 C C . GLY A 1 85 ? 3.533 -7.825 -10.795 1.00 92.38 85 GLY A C 1
ATOM 720 O O . GLY A 1 85 ? 2.914 -8.772 -11.282 1.00 92.38 85 GLY A O 1
ATOM 721 N N . TYR A 1 86 ? 4.564 -7.992 -9.971 1.00 91.94 86 TYR A N 1
ATOM 722 C CA . TYR A 1 86 ? 5.233 -9.274 -9.752 1.00 91.94 86 TYR A CA 1
ATOM 723 C C . TYR A 1 86 ? 4.277 -10.360 -9.245 1.00 91.94 86 TYR A C 1
ATOM 725 O O . TYR A 1 86 ? 4.291 -11.482 -9.736 1.00 91.94 86 TYR A O 1
ATOM 733 N N . PHE A 1 87 ? 3.382 -10.031 -8.311 1.00 90.69 87 PHE A N 1
ATOM 734 C CA . PHE A 1 87 ? 2.486 -11.019 -7.697 1.00 90.69 87 PHE A CA 1
ATOM 735 C C . PHE A 1 87 ? 1.368 -11.535 -8.606 1.00 90.69 87 PHE A C 1
ATOM 737 O O . PHE A 1 87 ? 0.758 -12.552 -8.277 1.00 90.69 87 PHE A O 1
ATOM 744 N N . VAL A 1 88 ? 1.136 -10.919 -9.771 1.00 89.81 88 VAL A N 1
ATOM 745 C CA . VAL A 1 88 ? 0.205 -11.461 -10.777 1.00 89.81 88 VAL A CA 1
ATOM 746 C C . VAL A 1 88 ? 0.653 -12.855 -11.235 1.00 89.81 88 VAL A C 1
ATOM 748 O O . VAL A 1 88 ? -0.187 -13.713 -11.505 1.00 89.81 88 VAL A O 1
ATOM 751 N N . MET A 1 89 ? 1.963 -13.127 -11.213 1.00 87.88 89 MET A N 1
ATOM 752 C CA . MET A 1 89 ? 2.528 -14.428 -11.577 1.00 87.88 89 MET A CA 1
ATOM 753 C C . MET A 1 89 ? 2.042 -15.580 -10.678 1.00 87.88 89 MET A C 1
ATOM 755 O O . MET A 1 89 ? 2.030 -16.730 -11.100 1.00 87.88 89 MET A O 1
ATOM 759 N N . PHE A 1 90 ? 1.618 -15.300 -9.439 1.00 86.38 90 PHE A N 1
ATOM 760 C CA . PHE A 1 90 ? 1.085 -16.335 -8.545 1.00 86.38 90 PHE A CA 1
ATOM 761 C C . PHE A 1 90 ? -0.348 -16.752 -8.898 1.00 86.38 90 PHE A C 1
ATOM 763 O O . PHE A 1 90 ? -0.824 -17.772 -8.402 1.00 86.38 90 PHE A O 1
ATOM 770 N N . LEU A 1 91 ? -1.039 -15.974 -9.736 1.00 88.38 91 LEU A N 1
ATOM 771 C CA . LEU A 1 91 ? -2.417 -16.242 -10.148 1.00 88.38 91 LEU A CA 1
ATOM 772 C C . LEU A 1 91 ? -2.496 -17.029 -11.459 1.00 88.38 91 LEU A C 1
ATOM 774 O O . LEU A 1 91 ? -3.484 -17.730 -11.679 1.00 88.38 91 LEU A O 1
ATOM 778 N N . PHE A 1 92 ? -1.473 -16.937 -12.315 1.00 87.38 92 PHE A N 1
ATOM 779 C CA . PHE A 1 92 ? -1.482 -17.544 -13.644 1.00 87.38 92 PHE A CA 1
ATOM 780 C C . PHE A 1 92 ? -0.175 -18.286 -13.944 1.00 87.38 92 PHE A C 1
ATOM 782 O O . PHE A 1 92 ? 0.901 -17.715 -13.781 1.00 87.38 92 PHE A O 1
ATOM 789 N N . PRO A 1 93 ? -0.236 -19.526 -14.457 1.00 86.06 93 PRO A N 1
ATOM 790 C CA . PRO A 1 93 ? 0.946 -20.344 -14.715 1.00 86.06 93 PRO A CA 1
ATOM 791 C C . PRO A 1 93 ? 1.574 -20.068 -16.099 1.00 86.06 93 PRO A C 1
ATOM 793 O O . PRO A 1 93 ? 1.894 -21.007 -16.823 1.00 86.06 93 PRO A O 1
ATOM 796 N N . PHE A 1 94 ? 1.737 -18.797 -16.486 1.00 88.56 94 PHE A N 1
ATOM 797 C CA . PHE A 1 94 ? 2.238 -18.388 -17.812 1.00 88.56 94 PHE A CA 1
ATOM 798 C C . PHE A 1 94 ? 3.457 -17.464 -17.692 1.00 88.56 94 PHE A C 1
ATOM 800 O O . PHE A 1 94 ? 3.414 -16.301 -18.077 1.00 88.56 94 PHE A O 1
ATOM 807 N N . MET A 1 95 ? 4.543 -17.976 -17.106 1.00 84.12 95 MET A N 1
ATOM 808 C CA . MET A 1 95 ? 5.724 -17.169 -16.761 1.00 84.12 95 MET A CA 1
ATOM 809 C C . MET A 1 95 ? 6.371 -16.475 -17.964 1.00 84.12 95 MET A C 1
ATOM 811 O O . MET A 1 95 ? 6.808 -15.337 -17.830 1.00 84.12 95 MET A O 1
ATOM 815 N N . ASP A 1 96 ? 6.379 -17.130 -19.124 1.00 89.12 96 ASP A N 1
ATOM 816 C CA . ASP A 1 96 ? 7.025 -16.619 -20.340 1.00 89.12 96 ASP A CA 1
ATOM 817 C C . ASP A 1 96 ? 6.262 -15.448 -20.986 1.00 89.12 96 ASP A C 1
ATOM 819 O O . ASP A 1 96 ? 6.829 -14.705 -21.783 1.00 89.12 96 ASP A O 1
ATOM 823 N N . GLU A 1 97 ? 4.990 -15.257 -20.621 1.00 89.69 97 GLU A N 1
ATOM 824 C CA . GLU A 1 97 ? 4.137 -14.173 -21.128 1.00 89.69 97 GLU A CA 1
ATOM 825 C C . GLU A 1 97 ? 4.222 -12.905 -20.262 1.00 89.69 97 GLU A C 1
ATOM 827 O O . GLU A 1 97 ? 3.777 -11.828 -20.665 1.00 89.69 97 GLU A O 1
ATOM 832 N N . PHE A 1 98 ? 4.771 -13.011 -19.048 1.00 91.38 98 PHE A N 1
ATOM 833 C CA . PHE A 1 98 ? 4.887 -11.873 -18.145 1.00 91.38 98 PHE A CA 1
ATOM 834 C C . PHE A 1 98 ? 6.109 -11.016 -18.468 1.00 91.38 98 PHE A C 1
ATOM 836 O O . PHE A 1 98 ? 7.169 -11.499 -18.864 1.00 91.38 98 PHE A O 1
ATOM 843 N N . ALA A 1 99 ? 5.987 -9.712 -18.211 1.00 92.88 99 ALA A N 1
ATOM 844 C CA . ALA A 1 99 ? 7.151 -8.840 -18.189 1.00 92.88 99 ALA A CA 1
ATOM 845 C C . ALA A 1 99 ? 8.158 -9.327 -17.133 1.00 92.88 99 ALA A C 1
ATOM 847 O O . ALA A 1 99 ? 7.787 -9.897 -16.104 1.00 92.88 99 ALA A O 1
ATOM 848 N N . ASN A 1 100 ? 9.445 -9.060 -17.359 1.00 93.56 100 ASN A N 1
ATOM 849 C CA . ASN A 1 100 ? 10.515 -9.479 -16.455 1.00 93.56 100 ASN A CA 1
ATOM 850 C C . ASN A 1 100 ? 10.577 -8.589 -15.196 1.00 93.56 100 ASN A C 1
ATOM 852 O O . ASN A 1 100 ? 11.515 -7.823 -14.983 1.00 93.56 100 ASN A O 1
ATOM 856 N N . TYR A 1 101 ? 9.558 -8.694 -14.342 1.00 93.25 101 TYR A N 1
ATOM 857 C CA . TYR A 1 101 ? 9.437 -7.930 -13.098 1.00 93.25 101 TYR A CA 1
ATOM 858 C C . TYR A 1 101 ? 10.554 -8.240 -12.085 1.00 93.25 101 TYR A C 1
ATOM 860 O O . TYR A 1 101 ? 10.787 -7.446 -11.177 1.00 93.25 101 TYR A O 1
ATOM 868 N N . GLN A 1 102 ? 11.251 -9.374 -12.226 1.00 91.88 102 GLN A N 1
ATOM 869 C CA . GLN A 1 102 ? 12.410 -9.732 -11.396 1.00 91.88 102 GLN A CA 1
ATOM 870 C C . GLN A 1 102 ? 13.635 -8.861 -11.686 1.00 91.88 102 GLN A C 1
ATOM 872 O O . GLN A 1 102 ? 14.476 -8.700 -10.808 1.00 91.88 102 GLN A O 1
ATOM 877 N N . HIS A 1 103 ? 13.704 -8.283 -12.885 1.00 93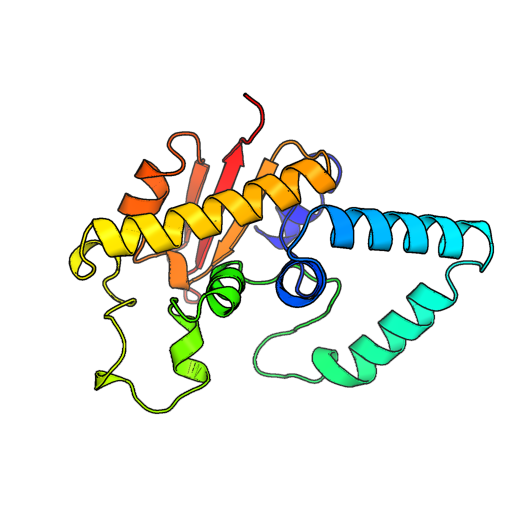.19 103 HIS A N 1
ATOM 878 C CA . HIS A 1 103 ? 14.745 -7.357 -13.324 1.00 93.19 103 HIS A CA 1
ATOM 879 C C . HIS A 1 103 ? 14.098 -6.020 -13.703 1.00 93.19 103 HIS A C 1
ATOM 881 O O . HIS A 1 103 ? 14.352 -5.479 -14.772 1.00 93.19 103 HIS A O 1
ATOM 887 N N . PHE A 1 104 ? 13.180 -5.527 -12.863 1.00 95.31 104 PHE A N 1
ATOM 888 C CA . PHE A 1 104 ? 12.273 -4.429 -13.207 1.00 95.31 104 PHE A CA 1
ATOM 889 C C . PHE A 1 104 ? 12.990 -3.186 -13.744 1.00 95.31 104 PHE A C 1
ATOM 891 O O . PHE A 1 104 ? 12.624 -2.699 -14.813 1.00 95.31 104 PHE A O 1
ATOM 898 N N . ASP A 1 105 ? 13.999 -2.682 -13.029 1.00 95.69 105 ASP A N 1
ATOM 899 C CA . ASP A 1 105 ? 14.729 -1.472 -13.425 1.00 95.69 105 ASP A CA 1
ATOM 900 C C . ASP A 1 105 ? 15.465 -1.645 -14.765 1.00 95.69 105 ASP A C 1
ATOM 902 O O . ASP A 1 105 ? 15.452 -0.725 -15.590 1.00 95.69 105 ASP A O 1
ATOM 906 N N . GLU A 1 106 ? 16.023 -2.833 -15.009 1.00 96.19 106 GLU A N 1
ATOM 907 C CA . GLU A 1 106 ? 16.859 -3.154 -16.172 1.00 96.19 106 GLU A CA 1
ATOM 908 C C . GLU A 1 106 ? 16.045 -3.553 -17.415 1.00 96.19 106 GLU A C 1
ATOM 910 O O . GLU A 1 106 ? 16.405 -3.203 -18.538 1.00 96.19 106 GLU A O 1
ATOM 915 N N . ALA A 1 107 ? 14.956 -4.304 -17.230 1.00 96.31 107 ALA A N 1
ATOM 916 C CA . ALA A 1 107 ? 14.269 -5.010 -18.309 1.00 96.31 107 ALA A CA 1
ATOM 917 C C . ALA A 1 107 ? 12.987 -4.322 -18.794 1.00 96.31 107 ALA A C 1
ATOM 919 O O . ALA A 1 107 ? 12.599 -4.505 -19.950 1.00 96.31 107 ALA A O 1
ATOM 920 N N . LEU A 1 108 ? 12.294 -3.554 -17.944 1.00 97.00 108 LEU A N 1
ATOM 921 C CA . LEU A 1 108 ? 11.059 -2.885 -18.358 1.00 97.00 108 LEU A CA 1
ATOM 922 C C . LEU A 1 108 ? 11.356 -1.562 -19.068 1.00 97.00 108 LEU A C 1
ATOM 924 O O . LEU A 1 108 ? 12.139 -0.730 -18.604 1.00 97.00 108 LEU A O 1
ATOM 928 N N . ALA A 1 109 ? 10.639 -1.325 -20.169 1.00 97.62 109 ALA A N 1
ATOM 929 C CA . ALA A 1 109 ? 10.710 -0.065 -20.897 1.00 97.62 109 ALA A CA 1
ATOM 930 C C . ALA A 1 109 ? 10.312 1.128 -19.997 1.00 97.62 109 ALA A C 1
ATOM 932 O O . ALA A 1 109 ? 9.389 0.998 -19.182 1.00 97.62 109 ALA A O 1
ATOM 933 N N . PRO A 1 110 ? 10.922 2.320 -20.166 1.00 97.25 110 PRO A N 1
ATOM 934 C CA . PRO A 1 110 ? 10.660 3.482 -19.309 1.00 97.25 110 PRO A CA 1
ATOM 935 C C . PRO A 1 110 ? 9.177 3.860 -19.177 1.00 97.25 110 PRO A C 1
ATOM 937 O O . PRO A 1 110 ? 8.708 4.184 -18.087 1.00 97.25 110 PRO A O 1
ATOM 940 N N . GLU A 1 111 ? 8.407 3.772 -20.264 1.00 97.44 111 GLU A N 1
ATOM 941 C CA . GLU A 1 111 ? 6.969 4.075 -20.249 1.00 97.44 111 GLU A CA 1
ATOM 942 C C . GLU A 1 111 ? 6.162 3.078 -19.407 1.00 97.44 111 GLU A C 1
ATOM 944 O O . GLU A 1 111 ? 5.224 3.463 -18.703 1.00 97.44 111 GLU A O 1
ATOM 949 N N . HIS A 1 112 ? 6.555 1.801 -19.431 1.00 97.38 112 HIS A N 1
ATOM 950 C CA . HIS A 1 112 ? 5.936 0.746 -18.629 1.00 97.38 112 HIS A CA 1
ATOM 951 C C . HIS A 1 112 ? 6.212 0.986 -17.143 1.00 97.38 112 HIS A C 1
ATOM 953 O O . HIS A 1 112 ? 5.268 1.062 -16.352 1.00 97.38 112 HIS A O 1
ATOM 959 N N . LYS A 1 113 ? 7.481 1.231 -16.780 1.00 97.38 113 LYS A N 1
ATOM 960 C CA . LYS A 1 113 ? 7.881 1.592 -15.408 1.00 97.38 113 LYS A CA 1
ATOM 961 C C . LYS A 1 113 ? 7.088 2.802 -14.908 1.00 97.38 113 LYS A C 1
ATOM 963 O O . LYS A 1 113 ? 6.489 2.761 -13.832 1.00 97.38 113 LYS A O 1
ATOM 968 N N . LYS A 1 114 ? 6.983 3.845 -15.742 1.00 97.06 114 LYS A N 1
ATOM 969 C CA . LYS A 1 114 ? 6.235 5.067 -15.429 1.00 97.06 114 LYS A CA 1
ATOM 970 C C . LYS A 1 114 ? 4.751 4.806 -15.176 1.00 97.06 114 LYS A C 1
ATOM 972 O O . LYS A 1 114 ? 4.204 5.376 -14.231 1.00 97.06 114 LYS A O 1
ATOM 977 N N . ARG A 1 115 ? 4.092 3.963 -15.977 1.00 97.62 115 ARG A N 1
ATOM 978 C CA . ARG A 1 115 ? 2.670 3.617 -15.795 1.00 97.62 115 ARG A CA 1
ATOM 979 C C . ARG A 1 115 ? 2.423 2.955 -14.439 1.00 97.62 115 ARG A C 1
ATOM 981 O O . ARG A 1 115 ? 1.568 3.425 -13.687 1.00 97.62 115 ARG A O 1
ATOM 988 N N . ILE A 1 116 ? 3.197 1.914 -14.127 1.00 96.94 116 ILE A N 1
ATOM 989 C CA . ILE A 1 116 ? 3.110 1.163 -12.865 1.00 96.94 116 ILE A CA 1
ATOM 990 C C . ILE A 1 116 ? 3.314 2.112 -11.679 1.00 96.94 116 ILE A C 1
ATOM 992 O O . ILE A 1 116 ? 2.464 2.217 -10.793 1.00 96.94 116 ILE A O 1
ATOM 996 N N . MET A 1 117 ? 4.397 2.888 -11.707 1.00 95.75 117 MET A N 1
ATOM 997 C CA . MET A 1 117 ? 4.772 3.749 -10.587 1.00 95.75 117 MET A CA 1
ATOM 998 C C . MET A 1 117 ? 3.868 4.970 -10.416 1.00 95.75 117 MET A C 1
ATOM 1000 O O . MET A 1 117 ? 3.624 5.402 -9.288 1.00 95.75 117 MET A O 1
ATOM 1004 N N . THR A 1 118 ? 3.289 5.493 -11.500 1.00 96.62 118 THR A N 1
ATOM 1005 C CA . THR A 1 118 ? 2.263 6.546 -11.413 1.00 96.62 118 THR A CA 1
ATOM 1006 C C . THR A 1 118 ? 1.009 6.026 -10.708 1.00 96.62 118 THR A C 1
ATOM 1008 O O . THR A 1 118 ? 0.451 6.714 -9.848 1.00 96.62 118 THR A O 1
ATOM 1011 N N . PHE A 1 119 ? 0.580 4.797 -11.021 1.00 97.00 119 PHE A N 1
ATOM 1012 C CA . PHE A 1 119 ? -0.553 4.171 -10.341 1.00 97.00 119 PHE A CA 1
ATOM 1013 C C . PHE A 1 119 ? -0.257 3.922 -8.856 1.00 97.00 119 PHE A C 1
ATOM 1015 O O . PHE A 1 119 ? -1.066 4.286 -7.996 1.00 97.00 119 PHE A O 1
ATOM 1022 N N . TYR A 1 120 ? 0.925 3.381 -8.550 1.00 95.38 120 TYR A N 1
ATOM 1023 C CA . TYR A 1 120 ? 1.384 3.172 -7.179 1.00 95.38 120 TYR A CA 1
ATOM 1024 C C . TYR A 1 120 ? 1.386 4.478 -6.368 1.00 95.38 120 TYR A C 1
ATOM 1026 O O . TYR A 1 120 ? 0.736 4.567 -5.324 1.00 95.38 120 TYR A O 1
ATOM 1034 N N . LYS A 1 121 ? 2.010 5.539 -6.897 1.00 94.25 121 LYS A N 1
ATOM 1035 C CA . LYS A 1 121 ? 2.046 6.867 -6.265 1.00 94.25 121 LYS A CA 1
ATOM 1036 C C . LYS A 1 121 ? 0.642 7.421 -6.012 1.00 94.25 121 LYS A C 1
ATOM 1038 O O . LYS A 1 121 ? 0.369 7.903 -4.914 1.00 94.25 121 LYS A O 1
ATOM 1043 N N . SER A 1 122 ? -0.274 7.279 -6.973 1.00 95.38 122 SER A N 1
ATOM 1044 C CA . SER A 1 122 ? -1.679 7.679 -6.807 1.00 95.38 122 SER A CA 1
ATOM 1045 C C . SER A 1 122 ? -2.382 6.927 -5.668 1.00 95.38 122 SER A C 1
ATOM 1047 O O . SER A 1 122 ? -3.169 7.516 -4.922 1.00 95.38 122 SER A O 1
ATOM 1049 N N . MET A 1 123 ? -2.134 5.623 -5.522 1.00 95.56 123 MET A N 1
ATOM 1050 C CA . MET A 1 123 ? -2.715 4.812 -4.445 1.00 95.56 123 MET A CA 1
ATOM 1051 C C . MET A 1 123 ? -2.202 5.246 -3.070 1.00 95.56 123 MET A C 1
ATOM 1053 O O . MET A 1 123 ? -3.003 5.411 -2.144 1.00 95.56 123 MET A O 1
ATOM 1057 N N . LEU A 1 124 ? -0.899 5.515 -2.954 1.00 93.94 124 LEU A N 1
ATOM 1058 C CA . LEU A 1 124 ? -0.310 6.029 -1.719 1.00 93.94 124 LEU A CA 1
ATOM 1059 C C . LEU A 1 124 ? -0.861 7.409 -1.357 1.00 93.94 124 LEU A C 1
ATOM 1061 O O . LEU A 1 124 ? -1.314 7.601 -0.233 1.00 93.94 124 LEU A O 1
ATOM 1065 N N . GLN A 1 125 ? -0.933 8.340 -2.312 1.00 93.00 125 GLN A N 1
ATOM 1066 C CA . GLN A 1 125 ? -1.499 9.675 -2.084 1.00 93.00 125 GLN A CA 1
ATOM 1067 C C . GLN A 1 125 ? -2.939 9.610 -1.557 1.00 93.00 125 GLN A C 1
ATOM 1069 O O . GLN A 1 125 ? -3.287 10.293 -0.593 1.00 93.00 125 GLN A O 1
ATOM 1074 N N . ARG A 1 126 ? -3.777 8.737 -2.133 1.00 95.12 126 ARG A N 1
ATOM 1075 C CA . ARG A 1 126 ? -5.153 8.517 -1.659 1.00 95.12 126 ARG A CA 1
ATOM 1076 C C . ARG A 1 126 ? -5.195 7.954 -0.241 1.00 95.12 126 ARG A C 1
ATOM 1078 O O . ARG A 1 126 ? -6.024 8.385 0.563 1.00 95.12 126 ARG A O 1
ATOM 1085 N N . HIS A 1 127 ? -4.321 6.999 0.073 1.00 94.81 127 HIS A N 1
ATOM 1086 C CA . HIS A 1 127 ? -4.215 6.433 1.415 1.00 94.81 127 HIS A CA 1
ATOM 1087 C C . HIS A 1 127 ? -3.775 7.489 2.440 1.00 94.81 127 HIS A C 1
ATOM 1089 O O . HIS A 1 127 ? -4.439 7.658 3.466 1.00 94.81 127 HIS A O 1
ATOM 1095 N N . MET A 1 128 ? -2.727 8.252 2.126 1.00 92.75 128 MET A N 1
ATOM 1096 C CA . MET A 1 128 ? -2.200 9.312 2.986 1.00 92.75 128 MET A CA 1
ATOM 1097 C C . MET A 1 128 ? -3.238 10.406 3.229 1.00 92.75 128 MET A C 1
ATOM 1099 O O . MET A 1 128 ? -3.515 10.738 4.381 1.00 92.75 128 MET A O 1
ATOM 1103 N N . TYR A 1 129 ? -3.915 10.876 2.179 1.00 93.81 129 TYR A N 1
ATOM 1104 C CA . TYR A 1 129 ? -5.004 11.850 2.299 1.00 93.81 129 TYR A CA 1
ATOM 1105 C C . TYR A 1 129 ? -6.156 11.341 3.183 1.00 93.81 129 TYR A C 1
ATOM 1107 O O . TYR A 1 129 ? -6.729 12.071 3.999 1.00 93.81 129 TYR A O 1
ATOM 1115 N N . ALA A 1 130 ? -6.526 10.065 3.044 1.00 94.00 130 ALA A N 1
ATOM 1116 C CA . ALA A 1 130 ? -7.616 9.497 3.825 1.00 94.00 130 ALA A CA 1
ATOM 1117 C C . ALA A 1 130 ? -7.272 9.346 5.317 1.00 94.00 130 ALA A C 1
ATOM 1119 O O . ALA A 1 130 ? -8.174 9.505 6.149 1.00 94.00 130 ALA A O 1
ATOM 1120 N N . ASN A 1 131 ? -6.009 9.066 5.647 1.00 91.06 131 ASN A N 1
ATOM 1121 C CA . ASN A 1 131 ? -5.556 8.789 7.012 1.00 91.06 131 ASN A CA 1
ATOM 1122 C C . ASN A 1 131 ? -4.945 10.000 7.736 1.00 91.06 131 ASN A C 1
ATOM 1124 O O . ASN A 1 131 ? -4.963 10.017 8.966 1.00 91.06 131 ASN A O 1
ATOM 1128 N N . GLY A 1 132 ? -4.461 11.012 7.007 1.00 87.12 132 GLY A N 1
ATOM 1129 C CA . GLY A 1 132 ? -3.887 12.237 7.578 1.00 87.12 132 GLY A CA 1
ATOM 1130 C C . GLY A 1 132 ? -2.628 11.982 8.408 1.00 87.12 132 GLY A C 1
ATOM 1131 O O . GLY A 1 132 ? -2.467 12.573 9.473 1.00 87.12 132 GLY A O 1
ATOM 1132 N N . LYS A 1 133 ? -1.787 11.039 7.973 1.00 86.88 133 LYS A N 1
ATOM 1133 C CA . LYS A 1 133 ? -0.558 10.629 8.668 1.00 86.88 133 LYS A CA 1
ATOM 1134 C C . LYS A 1 133 ? 0.658 11.253 8.001 1.00 86.88 133 LYS A C 1
ATOM 1136 O O . LYS A 1 133 ? 0.593 11.585 6.823 1.00 86.88 133 LYS A O 1
ATOM 1141 N N . LYS A 1 134 ? 1.744 11.409 8.762 1.00 82.75 134 LYS A N 1
ATOM 1142 C CA . LYS A 1 134 ? 2.944 12.104 8.288 1.00 82.75 134 LYS A CA 1
ATOM 1143 C C . LYS A 1 134 ? 3.778 11.232 7.356 1.00 82.75 134 LYS A C 1
ATOM 1145 O O . LYS A 1 134 ? 4.165 11.673 6.284 1.00 82.75 134 LYS A O 1
ATOM 1150 N N . TYR A 1 135 ? 3.995 9.978 7.744 1.00 87.12 135 TYR A N 1
ATOM 1151 C CA . TYR A 1 135 ? 4.892 9.080 7.024 1.00 87.12 135 TYR A CA 1
ATOM 1152 C C . TYR A 1 135 ? 4.192 7.797 6.586 1.00 87.12 135 TYR A C 1
ATOM 1154 O O . TYR A 1 135 ? 3.473 7.168 7.370 1.00 87.12 135 TYR A O 1
ATOM 1162 N N . PHE A 1 136 ? 4.457 7.379 5.349 1.00 89.69 136 PHE A N 1
ATOM 1163 C CA . PHE A 1 136 ? 4.090 6.052 4.863 1.00 89.69 136 PHE A CA 1
ATOM 1164 C C . PHE A 1 136 ? 5.250 5.081 5.076 1.00 89.69 136 PHE A C 1
ATOM 1166 O O . PHE A 1 136 ? 6.394 5.405 4.761 1.00 89.69 136 PHE A O 1
ATOM 1173 N N . VAL A 1 137 ? 4.955 3.888 5.583 1.00 89.38 137 VAL A N 1
ATOM 1174 C CA . VAL A 1 137 ? 5.913 2.791 5.729 1.00 89.38 137 VAL A CA 1
ATOM 1175 C C . VAL A 1 137 ? 5.527 1.687 4.754 1.00 89.38 137 VAL A C 1
ATOM 1177 O O . VAL A 1 137 ? 4.487 1.046 4.908 1.00 89.38 137 VAL A O 1
ATOM 1180 N N . ALA A 1 138 ? 6.399 1.460 3.779 1.00 84.56 138 ALA A N 1
ATOM 1181 C CA . ALA A 1 138 ? 6.352 0.331 2.865 1.00 84.56 138 ALA A CA 1
ATOM 1182 C C . ALA A 1 138 ? 7.191 -0.826 3.391 1.00 84.56 138 ALA A C 1
ATOM 1184 O O . ALA A 1 138 ? 8.252 -0.626 3.991 1.00 84.56 138 ALA A O 1
ATOM 1185 N N . LYS A 1 139 ? 6.762 -2.052 3.102 1.00 79.00 139 LYS A N 1
ATOM 1186 C CA . LYS A 1 139 ? 7.596 -3.245 3.249 1.00 79.00 139 LYS A CA 1
ATOM 1187 C C . LYS A 1 139 ? 7.255 -4.227 2.147 1.00 79.00 139 LYS A C 1
ATOM 1189 O O . LYS A 1 139 ? 6.137 -4.736 2.114 1.00 79.00 139 LYS A O 1
ATOM 1194 N N . ASN A 1 140 ? 8.251 -4.540 1.321 1.00 83.06 140 ASN A N 1
ATOM 1195 C CA . ASN A 1 140 ? 8.052 -5.431 0.195 1.00 83.06 140 ASN A CA 1
ATOM 1196 C C . ASN A 1 140 ? 9.327 -6.109 -0.317 1.00 83.06 140 ASN A C 1
ATOM 1198 O O . ASN A 1 140 ? 10.248 -5.425 -0.748 1.00 83.06 140 ASN A O 1
ATOM 1202 N N . PRO A 1 141 ? 9.399 -7.442 -0.370 1.00 82.12 141 PRO A N 1
ATOM 1203 C CA . PRO A 1 141 ? 10.490 -8.137 -1.053 1.00 82.12 141 PRO A CA 1
ATOM 1204 C C . PRO A 1 141 ? 10.599 -7.796 -2.553 1.00 82.12 141 PRO A C 1
ATOM 1206 O O . PRO A 1 141 ? 11.703 -7.594 -3.063 1.00 82.12 141 PRO A O 1
ATOM 1209 N N . ALA A 1 142 ? 9.462 -7.665 -3.247 1.00 86.19 142 ALA A N 1
ATOM 1210 C CA . ALA A 1 142 ? 9.364 -7.440 -4.693 1.00 86.19 142 ALA A CA 1
ATOM 1211 C C . ALA A 1 142 ? 9.760 -6.021 -5.143 1.00 86.19 142 ALA A C 1
ATOM 1213 O O . ALA A 1 142 ? 9.721 -5.717 -6.334 1.00 86.19 142 ALA A O 1
ATOM 1214 N N . PHE A 1 143 ? 10.133 -5.141 -4.210 1.00 89.38 143 PHE A N 1
ATOM 1215 C CA . PHE A 1 143 ? 10.614 -3.791 -4.519 1.00 89.38 143 PHE A CA 1
ATOM 1216 C C . PHE A 1 143 ? 12.131 -3.735 -4.697 1.00 89.38 143 PHE A C 1
ATOM 1218 O O . PHE A 1 143 ? 12.643 -2.757 -5.231 1.00 89.38 143 PHE A O 1
ATOM 1225 N N . SER A 1 144 ? 12.850 -4.791 -4.307 1.00 88.62 144 SER A N 1
ATOM 1226 C CA . SER A 1 144 ? 14.306 -4.870 -4.479 1.00 88.62 144 SER A CA 1
ATOM 1227 C C . SER A 1 144 ? 14.753 -4.688 -5.943 1.00 88.62 144 SER A C 1
ATOM 1229 O O . SER A 1 144 ? 15.731 -3.983 -6.159 1.00 88.62 144 SER A O 1
ATOM 1231 N N . PRO A 1 145 ? 14.041 -5.216 -6.961 1.00 90.56 145 PRO A N 1
ATOM 1232 C CA . PRO A 1 145 ? 14.366 -4.962 -8.370 1.00 90.56 145 PRO A CA 1
ATOM 1233 C C . PRO A 1 145 ? 13.976 -3.576 -8.905 1.00 90.56 145 PRO A C 1
ATOM 1235 O O . PRO A 1 145 ? 14.201 -3.316 -10.084 1.00 90.56 145 PRO A O 1
ATOM 1238 N N . LYS A 1 146 ? 13.300 -2.751 -8.091 1.00 91.12 146 LYS A N 1
ATOM 1239 C CA . LYS A 1 146 ? 12.693 -1.466 -8.480 1.00 91.12 146 LYS A CA 1
ATOM 1240 C C . LYS A 1 146 ? 13.369 -0.271 -7.799 1.00 91.12 146 LYS A C 1
ATOM 1242 O O . LYS A 1 146 ? 12.776 0.804 -7.748 1.00 91.12 146 LYS A O 1
ATOM 1247 N N . ILE A 1 147 ? 14.519 -0.465 -7.149 1.00 90.00 147 ILE A N 1
ATOM 1248 C CA . ILE A 1 147 ? 15.125 0.532 -6.251 1.00 90.00 147 ILE A CA 1
ATOM 1249 C C . ILE A 1 147 ? 15.431 1.837 -6.989 1.00 90.00 147 ILE A C 1
ATOM 1251 O O . ILE A 1 147 ? 15.167 2.905 -6.431 1.00 90.00 147 ILE A O 1
ATOM 1255 N N . GLU A 1 148 ? 15.945 1.766 -8.218 1.00 91.62 148 GLU A N 1
ATOM 1256 C CA . GLU A 1 148 ? 16.270 2.955 -9.009 1.00 91.62 148 GLU A CA 1
ATOM 1257 C C . GLU A 1 148 ? 14.989 3.700 -9.385 1.00 91.62 148 GLU A C 1
ATOM 1259 O O . GLU A 1 148 ? 14.845 4.884 -9.076 1.00 91.62 148 GLU A O 1
ATOM 1264 N N . THR A 1 149 ? 13.994 2.989 -9.930 1.00 93.88 149 THR A N 1
ATOM 1265 C CA . THR A 1 149 ? 12.709 3.613 -10.282 1.00 93.88 149 THR A CA 1
ATOM 1266 C C . THR A 1 149 ? 11.986 4.169 -9.043 1.00 93.88 149 THR A C 1
ATOM 1268 O O . THR A 1 149 ? 11.355 5.227 -9.097 1.00 93.88 149 THR A O 1
ATOM 1271 N N . LEU A 1 150 ? 12.066 3.495 -7.891 1.00 91.38 150 LEU A N 1
ATOM 1272 C CA . LEU A 1 150 ? 11.492 3.984 -6.633 1.00 91.38 150 LEU A CA 1
ATOM 1273 C C . LEU A 1 150 ? 12.164 5.281 -6.172 1.00 91.38 150 LEU A C 1
ATOM 1275 O O . LEU A 1 150 ? 11.458 6.189 -5.732 1.00 91.38 150 LEU A O 1
ATOM 1279 N N . ALA A 1 151 ? 13.489 5.384 -6.300 1.00 90.62 151 ALA A N 1
ATOM 1280 C CA . ALA A 1 151 ? 14.230 6.600 -5.974 1.00 90.62 151 ALA A CA 1
ATOM 1281 C C . ALA A 1 151 ? 13.858 7.769 -6.903 1.00 90.62 151 ALA A C 1
ATOM 1283 O O . ALA A 1 151 ? 13.740 8.900 -6.437 1.00 90.62 151 ALA A O 1
ATOM 1284 N N . GLU A 1 152 ? 13.590 7.508 -8.186 1.00 91.56 152 GLU A N 1
ATOM 1285 C CA . GLU A 1 152 ? 13.116 8.537 -9.124 1.00 91.56 152 GLU A CA 1
ATOM 1286 C C . GLU A 1 152 ? 11.718 9.070 -8.765 1.00 91.56 152 GLU A C 1
ATOM 1288 O O . GLU A 1 152 ? 11.458 10.273 -8.830 1.00 91.56 152 GLU A O 1
ATOM 1293 N N . PHE A 1 153 ? 10.789 8.186 -8.386 1.00 91.06 153 PHE A N 1
ATOM 1294 C CA . PHE A 1 153 ? 9.398 8.572 -8.101 1.00 91.06 153 PHE A CA 1
ATOM 1295 C C . PHE A 1 153 ? 9.195 9.187 -6.714 1.00 91.06 153 PHE A C 1
ATOM 1297 O O . PHE A 1 153 ? 8.226 9.941 -6.509 1.00 91.06 153 PHE A O 1
ATOM 1304 N N . PHE A 1 154 ? 10.090 8.848 -5.787 1.00 90.19 154 PHE A N 1
ATOM 1305 C CA . PHE A 1 154 ? 10.075 9.271 -4.395 1.00 90.19 154 PHE A CA 1
ATOM 1306 C C . PHE A 1 154 ? 11.489 9.678 -3.939 1.00 90.19 154 PHE A C 1
ATOM 1308 O O . PHE A 1 154 ? 12.109 8.965 -3.147 1.00 90.19 154 PHE A O 1
ATOM 1315 N N . PRO A 1 155 ? 12.003 10.821 -4.422 1.00 86.12 155 PRO A N 1
ATOM 1316 C CA . PRO A 1 155 ? 13.369 11.260 -4.126 1.00 86.12 155 PRO A CA 1
ATOM 1317 C C . PRO A 1 155 ? 13.617 11.493 -2.628 1.00 86.12 155 PRO A C 1
ATOM 1319 O O . PRO A 1 155 ? 14.728 11.286 -2.148 1.00 86.12 155 PRO A O 1
ATOM 1322 N N . ASP A 1 156 ? 12.573 11.844 -1.873 1.00 82.81 156 ASP A N 1
ATOM 1323 C CA . ASP A 1 156 ? 12.648 12.107 -0.430 1.00 82.81 156 ASP A CA 1
ATOM 1324 C C . ASP A 1 156 ? 12.461 10.843 0.433 1.00 82.81 156 ASP A C 1
ATOM 1326 O O . ASP A 1 156 ? 12.422 10.906 1.668 1.00 82.81 156 ASP A O 1
ATOM 1330 N N . ALA A 1 157 ? 12.328 9.669 -0.195 1.00 80.44 157 ALA A N 1
ATOM 1331 C CA . ALA A 1 157 ? 12.157 8.409 0.513 1.00 80.44 157 ALA A CA 1
ATOM 1332 C C . ALA A 1 157 ? 13.435 7.992 1.252 1.00 80.44 157 ALA A C 1
ATOM 1334 O O . ALA A 1 157 ? 14.531 7.932 0.692 1.00 80.44 157 ALA A O 1
ATOM 1335 N N . LYS A 1 158 ? 13.285 7.601 2.519 1.00 76.38 158 LYS A N 1
ATOM 1336 C CA . LYS A 1 158 ? 14.348 6.955 3.295 1.00 76.38 158 LYS A CA 1
ATOM 1337 C C . LYS A 1 158 ? 14.245 5.445 3.115 1.00 76.38 158 LYS A C 1
ATOM 1339 O O . LYS A 1 158 ? 13.354 4.803 3.677 1.00 76.38 158 LYS A O 1
ATOM 1344 N N . ASN A 1 159 ? 15.168 4.889 2.337 1.00 67.44 159 ASN A N 1
ATOM 1345 C CA . ASN A 1 159 ? 15.184 3.474 1.970 1.00 67.44 159 ASN A CA 1
ATOM 1346 C C . ASN A 1 159 ? 16.113 2.672 2.889 1.00 67.44 159 ASN A C 1
ATOM 1348 O O . ASN A 1 159 ? 17.261 3.053 3.114 1.00 67.44 159 ASN A O 1
ATOM 1352 N N . TYR A 1 160 ? 15.630 1.534 3.385 1.00 63.19 160 TYR A N 1
ATOM 1353 C CA . TYR A 1 160 ? 16.389 0.598 4.211 1.00 63.19 160 TYR A CA 1
ATOM 1354 C C . TYR A 1 160 ? 16.369 -0.792 3.558 1.00 63.19 160 TYR A C 1
ATOM 1356 O O . TYR A 1 160 ? 15.323 -1.442 3.472 1.00 63.19 160 TYR A O 1
ATOM 1364 N N . LEU A 1 161 ? 17.537 -1.253 3.102 1.00 58.22 161 LEU A N 1
ATOM 1365 C CA . LEU A 1 161 ? 17.736 -2.593 2.544 1.00 58.22 161 LEU A CA 1
ATOM 1366 C C . LEU A 1 161 ? 18.216 -3.558 3.632 1.00 58.22 161 LEU A C 1
ATOM 1368 O O . LEU A 1 161 ? 19.144 -3.243 4.377 1.00 58.22 161 LEU A O 1
ATOM 1372 N N . PHE A 1 162 ? 17.612 -4.747 3.706 1.00 55.78 162 PHE A N 1
ATOM 1373 C CA . PHE A 1 162 ? 18.006 -5.793 4.654 1.00 55.78 162 PHE A CA 1
ATOM 1374 C C . PHE A 1 162 ? 18.551 -7.027 3.928 1.00 55.78 162 PHE A C 1
ATOM 1376 O O . PHE A 1 162 ? 17.848 -7.647 3.134 1.00 55.78 162 PHE A O 1
ATOM 1383 N N . GLY A 1 163 ? 19.795 -7.401 4.245 1.00 42.53 163 GLY A N 1
ATOM 1384 C CA . GLY A 1 163 ? 20.514 -8.539 3.659 1.00 42.53 163 GLY A CA 1
ATOM 1385 C C . GLY A 1 163 ? 20.557 -9.800 4.534 1.00 42.53 163 GLY A C 1
ATOM 1386 O O . GLY A 1 163 ? 21.628 -10.369 4.712 1.00 42.53 163 GLY A O 1
ATOM 1387 N N . SER A 1 164 ? 19.438 -10.242 5.117 1.00 39.53 164 SER A N 1
ATOM 1388 C CA . SER A 1 164 ? 19.360 -11.561 5.783 1.00 39.53 164 SER A CA 1
ATOM 1389 C C . SER A 1 164 ? 18.254 -12.427 5.168 1.00 39.53 164 SER A C 1
ATOM 1391 O O . SER A 1 164 ? 17.526 -11.931 4.317 1.00 39.53 164 SER A O 1
ATOM 1393 N N . GLN A 1 165 ? 18.153 -13.711 5.558 1.00 35.62 165 GLN A N 1
ATOM 1394 C CA . GLN A 1 165 ? 17.393 -14.818 4.920 1.00 35.62 165 GLN A CA 1
ATOM 1395 C C . GLN A 1 165 ? 15.931 -14.544 4.484 1.00 35.62 165 GLN A C 1
ATOM 1397 O O . GLN A 1 165 ? 15.329 -15.370 3.805 1.00 35.62 165 GLN A O 1
ATOM 1402 N N . SER A 1 166 ? 15.367 -13.390 4.824 1.00 41.34 166 SER A N 1
ATOM 1403 C CA . SER A 1 166 ? 14.197 -12.791 4.187 1.00 41.34 166 SER A CA 1
ATOM 1404 C C . SER A 1 166 ? 14.606 -11.448 3.561 1.00 41.34 166 SER A C 1
ATOM 1406 O O . SER A 1 166 ? 14.523 -10.414 4.232 1.00 41.34 166 SER A O 1
ATOM 1408 N N . ALA A 1 167 ? 15.082 -11.459 2.312 1.00 43.62 167 ALA A N 1
ATOM 1409 C CA . ALA A 1 167 ? 15.384 -10.236 1.570 1.00 43.62 167 ALA A CA 1
ATOM 1410 C C . ALA A 1 167 ? 14.120 -9.365 1.531 1.00 43.62 167 ALA A C 1
ATOM 1412 O O . ALA A 1 167 ? 13.090 -9.765 0.989 1.00 43.62 167 ALA A O 1
ATOM 1413 N N . GLY A 1 168 ? 14.158 -8.216 2.195 1.00 54.19 168 GLY A N 1
ATOM 1414 C CA . GLY A 1 168 ? 12.997 -7.354 2.352 1.00 54.19 168 GLY A CA 1
ATOM 1415 C C . GLY A 1 168 ? 13.418 -5.903 2.249 1.00 54.19 168 GLY A C 1
ATOM 1416 O O . GLY A 1 168 ? 14.292 -5.460 2.992 1.00 54.19 168 GLY A O 1
ATOM 1417 N N . TYR A 1 169 ? 12.785 -5.168 1.343 1.00 59.28 169 TYR A N 1
ATOM 1418 C CA . TYR A 1 169 ? 12.914 -3.721 1.252 1.00 59.28 169 TYR A CA 1
ATOM 1419 C C . TYR A 1 169 ? 11.910 -3.072 2.207 1.00 59.28 169 TYR A C 1
ATOM 1421 O O . TYR A 1 169 ? 10.749 -3.486 2.274 1.00 59.28 169 TYR A O 1
ATOM 1429 N N . VAL A 1 170 ? 12.357 -2.077 2.974 1.00 63.69 170 VAL A N 1
ATOM 1430 C CA . VAL A 1 170 ? 11.489 -1.202 3.769 1.00 63.69 170 VAL A CA 1
ATOM 1431 C C . VAL A 1 170 ? 11.801 0.228 3.370 1.00 63.69 170 VAL A C 1
ATOM 1433 O O . VAL A 1 170 ? 12.949 0.654 3.470 1.00 63.69 170 VAL A O 1
ATOM 1436 N N . ALA A 1 171 ? 10.784 0.977 2.967 1.00 67.69 171 ALA A N 1
ATOM 1437 C CA . ALA A 1 171 ? 10.927 2.396 2.677 1.00 67.69 171 ALA A CA 1
ATOM 1438 C C . ALA A 1 171 ? 9.998 3.225 3.542 1.00 67.69 171 ALA A C 1
ATOM 1440 O O . ALA A 1 171 ? 8.896 2.805 3.903 1.00 67.69 171 ALA A O 1
ATOM 1441 N N . LEU A 1 172 ? 10.477 4.413 3.875 1.00 67.25 172 LEU A N 1
ATOM 1442 C CA . LEU A 1 172 ? 9.729 5.423 4.586 1.00 67.25 172 LEU A CA 1
ATOM 1443 C C . LEU A 1 172 ? 9.610 6.641 3.686 1.00 67.25 172 LEU A C 1
ATOM 1445 O O . LEU A 1 172 ? 10.613 7.253 3.331 1.00 67.25 172 LEU A O 1
ATOM 1449 N N . TYR A 1 173 ? 8.383 6.972 3.321 1.00 70.19 173 TYR A N 1
ATOM 1450 C CA . TYR A 1 173 ? 8.089 8.076 2.422 1.00 70.19 173 TYR A CA 1
ATOM 1451 C C . TYR A 1 173 ? 7.510 9.236 3.223 1.00 70.19 173 TYR A C 1
ATOM 1453 O O . TYR A 1 173 ? 6.543 9.048 3.974 1.00 70.19 173 TYR A O 1
ATOM 1461 N N . ASP A 1 174 ? 8.098 10.418 3.055 1.00 70.00 174 ASP A N 1
ATOM 1462 C CA . ASP A 1 174 ? 7.475 11.671 3.468 1.00 70.00 174 ASP A CA 1
ATOM 1463 C C . ASP A 1 174 ? 6.515 12.119 2.361 1.00 70.00 174 ASP A C 1
ATOM 1465 O O . ASP A 1 174 ? 6.876 12.154 1.187 1.00 70.00 174 ASP A O 1
ATOM 1469 N N . PHE A 1 175 ? 5.262 12.367 2.728 1.00 62.47 175 PHE A N 1
ATOM 1470 C CA . PHE A 1 175 ? 4.224 12.848 1.811 1.00 62.47 175 PHE A CA 1
ATOM 1471 C C . PHE A 1 175 ? 3.710 14.234 2.222 1.00 62.47 175 PHE A C 1
ATOM 1473 O O . PHE A 1 175 ? 2.696 14.684 1.687 1.00 62.47 175 PHE A O 1
ATOM 1480 N N . MET A 1 176 ? 4.367 14.884 3.189 1.00 50.75 176 MET A N 1
ATOM 1481 C CA . MET A 1 176 ? 4.035 16.226 3.650 1.00 50.75 176 MET A CA 1
ATOM 1482 C C . MET A 1 176 ? 5.061 17.246 3.151 1.00 50.75 176 MET A C 1
ATOM 1484 O O . MET A 1 176 ? 5.915 17.672 3.920 1.00 50.75 176 MET A O 1
ATOM 1488 N N . ASP A 1 177 ? 4.898 17.655 1.895 1.00 40.44 177 ASP A N 1
ATOM 1489 C CA . ASP A 1 177 ? 5.314 18.958 1.361 1.00 40.44 177 ASP A CA 1
ATOM 1490 C C . ASP A 1 177 ? 4.228 19.474 0.401 1.00 40.44 177 ASP A C 1
ATOM 1492 O O . ASP A 1 177 ? 3.738 18.672 -0.435 1.00 40.44 177 ASP A O 1
#

pLDDT: mean 84.92, std 14.29, range [35.62, 97.62]